Protein AF-A0A8H7W5W5-F1 (afdb_monomer_lite)

Foldseek 3Di:
DDDDDDDDPVVDPPDPPVPCPDDDDDDDDPPPDDDDDDDDDDDDDDDDDDPPPDPDDPDPDDPPPPVVPDDPDDDDDPDDDDDPVRVVVVLQDDDPPDQHHPPDPRD

Secondary structure (DSSP, 8-state):
--------TTSS-TT-GGG------------------------PPP-S------PPPPPP-----GGGG--SS----SSPPPPHHHHHHHHH---TTS---TTSTT-

Organism: NCBI:txid108018

Structure (mmCIF, N/CA/C/O backbone):
data_AF-A0A8H7W5W5-F1
#
_entry.id   AF-A0A8H7W5W5-F1
#
loop_
_atom_site.group_PDB
_atom_site.id
_atom_site.type_symbol
_atom_site.label_atom_id
_atom_site.label_alt_id
_atom_site.label_comp_id
_atom_site.label_asym_id
_atom_site.label_entity_id
_atom_site.label_seq_id
_atom_site.pdbx_PDB_ins_code
_atom_site.Cartn_x
_atom_site.Cartn_y
_atom_site.Cartn_z
_atom_site.occupancy
_atom_site.B_iso_or_equiv
_atom_site.auth_seq_id
_atom_site.auth_comp_id
_atom_site.auth_asym_id
_atom_site.auth_atom_id
_atom_site.pdbx_PDB_model_num
ATOM 1 N N . MET A 1 1 ? 31.822 39.143 32.628 1.00 55.44 1 MET A N 1
ATOM 2 C CA . MET A 1 1 ? 32.357 38.103 31.722 1.00 55.44 1 MET A CA 1
ATOM 3 C C . MET A 1 1 ? 31.386 36.930 31.739 1.00 55.44 1 MET A C 1
ATOM 5 O O . MET A 1 1 ? 31.171 36.408 32.827 1.00 55.44 1 MET A O 1
ATOM 9 N N . PRO A 1 2 ? 30.719 36.573 30.628 1.00 63.28 2 PRO A N 1
ATOM 10 C CA . PRO A 1 2 ? 29.796 35.438 30.626 1.00 63.28 2 PRO A CA 1
ATOM 11 C C . PRO A 1 2 ? 30.571 34.106 30.697 1.00 63.28 2 PRO A C 1
ATOM 13 O O . PRO A 1 2 ? 31.652 34.010 30.110 1.00 63.28 2 PRO A O 1
ATOM 16 N N . PRO A 1 3 ? 30.056 33.080 31.399 1.00 63.97 3 PRO A N 1
ATOM 17 C CA . PRO A 1 3 ? 30.716 31.782 31.496 1.00 63.97 3 PRO A CA 1
ATOM 18 C C . PRO A 1 3 ? 30.661 31.041 30.153 1.00 63.97 3 PRO A C 1
ATOM 20 O O . PRO A 1 3 ? 29.591 30.855 29.569 1.00 63.97 3 PRO A O 1
ATOM 23 N N . THR A 1 4 ? 31.812 30.577 29.669 1.00 66.44 4 THR A N 1
ATOM 24 C CA . THR A 1 4 ? 31.902 29.691 28.505 1.00 66.44 4 THR A CA 1
ATOM 25 C C . THR A 1 4 ? 31.466 28.285 28.913 1.00 66.44 4 THR A C 1
ATOM 27 O O . THR A 1 4 ? 32.253 27.466 29.382 1.00 66.44 4 THR A O 1
ATOM 30 N N . THR A 1 5 ? 30.175 27.987 28.764 1.00 71.25 5 THR A N 1
ATOM 31 C CA . THR A 1 5 ? 29.677 26.616 28.934 1.00 71.25 5 THR A CA 1
ATOM 32 C C . THR A 1 5 ? 30.243 25.748 27.811 1.00 71.25 5 THR A C 1
ATOM 34 O O . THR A 1 5 ? 29.844 25.859 26.653 1.00 71.25 5 THR A O 1
ATOM 37 N N . SER A 1 6 ? 31.218 24.906 28.155 1.00 77.56 6 SER A N 1
ATOM 38 C CA . SER A 1 6 ? 31.792 23.913 27.248 1.00 77.56 6 SER A CA 1
ATOM 39 C C . SER A 1 6 ? 30.740 22.847 26.945 1.00 77.56 6 SER A C 1
ATOM 41 O O . SER A 1 6 ? 30.332 22.100 27.834 1.00 77.56 6 SER A O 1
ATOM 43 N N . ILE A 1 7 ? 30.262 22.798 25.698 1.00 80.44 7 ILE A N 1
ATOM 44 C CA . ILE A 1 7 ? 29.250 21.826 25.271 1.00 80.44 7 ILE A CA 1
ATOM 45 C C . ILE A 1 7 ? 2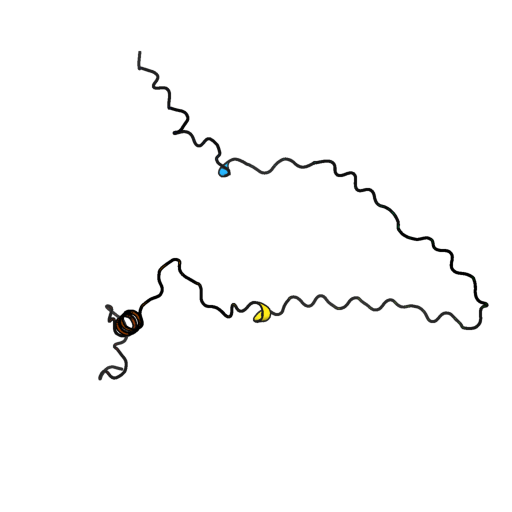9.871 20.423 25.343 1.00 80.44 7 ILE A C 1
ATOM 47 O O . ILE A 1 7 ? 30.883 20.164 24.679 1.00 80.44 7 ILE A O 1
ATOM 51 N N . PRO A 1 8 ? 29.293 19.491 26.120 1.00 82.25 8 PRO A N 1
ATOM 52 C CA . PRO A 1 8 ? 29.873 18.171 26.272 1.00 82.25 8 PRO A CA 1
ATOM 53 C C . PRO A 1 8 ? 29.816 17.387 24.953 1.00 82.25 8 PRO A C 1
ATOM 55 O O . PRO A 1 8 ? 28.819 17.382 24.232 1.00 82.25 8 PRO A O 1
ATOM 58 N N . ARG A 1 9 ? 30.908 16.677 24.645 1.00 75.25 9 ARG A N 1
ATOM 59 C CA . ARG A 1 9 ? 31.169 16.068 23.324 1.00 75.25 9 ARG A CA 1
ATOM 60 C C . ARG A 1 9 ? 30.153 15.010 22.881 1.00 75.25 9 ARG A C 1
ATOM 62 O O . ARG A 1 9 ? 30.143 14.674 21.702 1.00 75.25 9 ARG A O 1
ATOM 69 N N . PHE A 1 10 ? 29.351 14.455 23.789 1.00 72.94 10 PHE A N 1
ATOM 70 C CA . PHE A 1 10 ? 28.300 13.485 23.457 1.00 72.94 10 PHE A CA 1
ATOM 71 C C . PHE A 1 10 ? 27.050 14.142 22.853 1.00 72.94 10 PHE A C 1
ATOM 73 O O . PHE A 1 10 ? 26.276 13.463 22.189 1.00 72.94 10 PHE A O 1
ATOM 80 N N . LEU A 1 11 ? 26.867 15.452 23.051 1.00 75.94 11 LEU A N 1
ATOM 81 C CA . LEU A 1 11 ? 25.794 16.221 22.412 1.00 75.94 11 LEU A CA 1
ATOM 82 C C . LEU A 1 11 ? 26.151 16.648 20.985 1.00 75.94 11 LEU A C 1
ATOM 84 O O . LEU A 1 11 ? 25.268 17.027 20.221 1.00 75.94 11 LEU A O 1
ATOM 88 N N . LEU A 1 12 ? 27.431 16.583 20.606 1.00 78.06 12 LEU A N 1
ATOM 89 C CA . LEU A 1 12 ? 27.844 16.827 19.230 1.00 78.06 12 LEU A CA 1
ATOM 90 C C . LEU A 1 12 ? 27.759 15.524 18.420 1.00 78.06 12 LEU A C 1
ATOM 92 O O . LEU A 1 12 ? 28.211 14.480 18.893 1.00 78.06 12 LEU A O 1
ATOM 96 N N . PRO A 1 13 ? 27.233 15.553 17.184 1.00 76.75 13 PRO A N 1
ATOM 97 C CA . PRO A 1 13 ? 27.163 14.378 16.324 1.00 76.75 13 PRO A CA 1
ATOM 98 C C . PRO A 1 13 ? 28.575 13.940 15.913 1.00 76.75 13 PRO A C 1
ATOM 100 O O . PRO A 1 13 ? 29.144 14.422 14.938 1.00 76.75 13 PRO A O 1
ATOM 103 N N . GLN A 1 14 ? 29.154 12.998 16.658 1.00 66.19 14 GLN A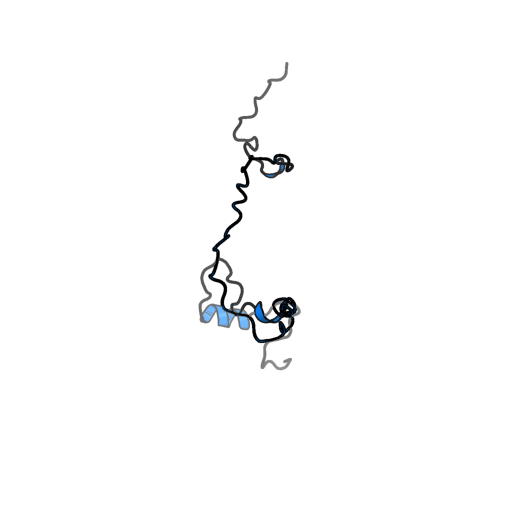 N 1
ATOM 104 C CA . GLN A 1 14 ? 30.547 12.573 16.473 1.00 66.19 14 GLN A CA 1
ATOM 105 C C . GLN A 1 14 ? 30.798 11.858 15.135 1.00 66.19 14 GLN A C 1
ATOM 107 O O . GLN A 1 14 ? 31.937 11.784 14.679 1.00 66.19 14 GLN A O 1
ATOM 112 N N . ARG A 1 15 ? 29.754 11.302 14.504 1.00 64.88 15 ARG A N 1
ATOM 113 C CA . ARG A 1 15 ? 29.849 10.528 13.255 1.00 64.88 15 ARG A CA 1
ATOM 114 C C . ARG A 1 15 ? 28.630 10.733 12.357 1.00 64.88 15 ARG A C 1
ATOM 116 O O . ARG A 1 15 ? 27.955 9.779 11.980 1.00 64.88 15 ARG A O 1
ATOM 123 N N . GLY A 1 16 ? 28.353 11.983 11.995 1.00 59.41 16 GLY A N 1
ATOM 124 C CA . GLY A 1 16 ? 27.373 12.289 10.957 1.00 59.41 16 GLY A CA 1
ATOM 125 C C . GLY A 1 16 ? 27.849 11.775 9.597 1.00 59.41 16 GLY A C 1
ATOM 126 O O . GLY A 1 16 ? 28.699 12.388 8.955 1.00 59.41 16 GLY A O 1
ATOM 127 N N . SER A 1 17 ? 27.275 10.670 9.121 1.00 57.53 17 SER A N 1
ATOM 128 C CA . SER A 1 17 ? 27.413 10.186 7.736 1.00 57.53 17 SER A CA 1
ATOM 129 C C . SER A 1 17 ? 26.983 11.224 6.687 1.00 57.53 17 SER A C 1
ATOM 131 O O . SER A 1 17 ? 27.358 11.107 5.526 1.00 57.53 17 SER A O 1
ATOM 133 N N . ILE A 1 18 ? 26.251 12.250 7.123 1.00 60.56 18 ILE A N 1
ATOM 134 C CA . ILE A 1 18 ? 25.683 13.354 6.342 1.00 60.56 18 ILE A CA 1
ATOM 135 C C . ILE A 1 18 ? 26.731 14.353 5.811 1.00 60.56 18 ILE A C 1
ATOM 137 O O . ILE A 1 18 ? 26.440 15.062 4.858 1.00 60.56 18 ILE A O 1
ATOM 141 N N . TRP A 1 19 ? 27.955 14.380 6.363 1.00 55.38 19 TRP A N 1
ATOM 142 C CA . TRP A 1 19 ? 29.042 15.273 5.908 1.00 55.38 19 TRP A CA 1
ATOM 143 C C . TRP A 1 19 ? 30.132 14.575 5.085 1.00 55.38 19 TRP A C 1
ATOM 145 O O . TRP A 1 19 ? 31.101 15.209 4.670 1.00 55.38 19 TRP A O 1
ATOM 155 N N . ARG A 1 20 ? 29.992 13.272 4.801 1.00 56.31 20 ARG A N 1
ATOM 156 C CA . ARG A 1 20 ? 30.880 12.585 3.852 1.00 56.31 20 ARG A CA 1
ATOM 157 C C . ARG A 1 20 ? 30.452 12.901 2.424 1.00 56.31 20 ARG A C 1
ATOM 159 O O . ARG A 1 20 ? 29.872 12.067 1.731 1.00 56.31 20 ARG A O 1
ATOM 166 N N . ILE A 1 21 ? 30.778 14.111 1.983 1.00 53.50 21 ILE A N 1
ATOM 167 C CA . ILE A 1 21 ? 30.888 14.422 0.561 1.00 53.50 21 ILE A CA 1
ATOM 168 C C . ILE A 1 21 ? 31.930 13.448 0.003 1.00 53.50 21 ILE A C 1
ATOM 170 O O . ILE A 1 21 ? 33.064 13.369 0.474 1.00 53.50 21 ILE A O 1
ATOM 174 N N . ARG A 1 22 ? 31.484 12.602 -0.922 1.00 57.34 22 ARG A N 1
ATOM 175 C CA . ARG A 1 22 ? 32.268 11.534 -1.535 1.00 57.34 22 ARG A CA 1
ATOM 176 C C . ARG A 1 22 ? 33.442 12.128 -2.307 1.00 57.34 22 ARG A C 1
ATOM 178 O O . ARG A 1 22 ? 3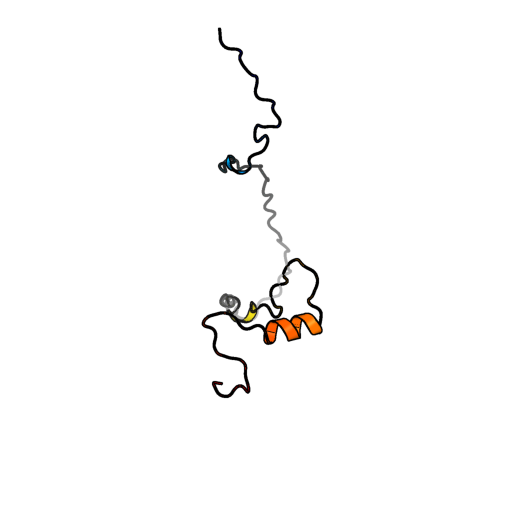3.280 12.498 -3.462 1.00 57.34 22 ARG A O 1
ATOM 185 N N . LEU A 1 23 ? 34.624 12.140 -1.703 1.00 59.97 23 LEU A N 1
ATOM 186 C CA . LEU A 1 23 ? 35.869 12.219 -2.453 1.00 59.97 23 LEU A CA 1
ATOM 187 C C . LEU A 1 23 ? 36.973 11.452 -1.726 1.00 59.97 23 LEU A C 1
ATOM 189 O O . LEU A 1 23 ? 37.580 11.958 -0.791 1.00 59.97 23 LEU A O 1
ATOM 193 N N . SER A 1 24 ? 37.186 10.205 -2.147 1.00 48.53 24 SER A N 1
ATOM 194 C CA . SER A 1 24 ? 38.516 9.594 -2.258 1.00 48.53 24 SER A CA 1
ATOM 195 C C . SER A 1 24 ? 38.386 8.188 -2.858 1.00 48.53 24 SER A C 1
ATOM 197 O O . SER A 1 24 ? 38.022 7.222 -2.189 1.00 48.53 24 SER A O 1
ATOM 199 N N . THR A 1 25 ? 38.664 8.090 -4.152 1.00 62.69 25 THR A N 1
ATOM 200 C CA . THR A 1 25 ? 39.443 6.984 -4.733 1.00 62.69 25 THR A CA 1
ATOM 201 C C . THR A 1 25 ? 40.847 7.551 -4.985 1.00 62.69 25 THR A C 1
ATOM 203 O O . THR A 1 25 ? 40.901 8.735 -5.325 1.00 62.69 25 THR A O 1
ATOM 206 N N . PRO A 1 26 ? 41.963 6.794 -4.878 1.00 50.72 26 PRO A N 1
ATOM 207 C CA . PRO A 1 26 ? 42.069 5.382 -5.260 1.00 50.72 26 PRO A CA 1
ATOM 208 C C . PRO A 1 26 ? 42.899 4.504 -4.295 1.00 50.72 26 PRO A C 1
ATOM 210 O O . PRO A 1 26 ? 44.030 4.826 -3.943 1.00 50.72 26 PRO A O 1
ATOM 213 N N . SER A 1 27 ? 42.402 3.312 -3.954 1.00 54.66 27 SER A N 1
ATOM 214 C CA . SER A 1 27 ? 43.302 2.236 -3.520 1.00 54.66 27 SER A CA 1
ATOM 215 C C . SER A 1 27 ? 43.812 1.540 -4.778 1.00 54.66 27 SER A C 1
ATOM 217 O O . SER A 1 27 ? 43.052 0.879 -5.486 1.00 54.66 27 SER A O 1
ATOM 219 N N . SER A 1 28 ? 45.081 1.793 -5.096 1.00 59.62 28 SER A N 1
ATOM 220 C CA . SER A 1 28 ? 45.856 1.175 -6.172 1.00 59.62 28 SER A CA 1
ATOM 221 C C . SER A 1 28 ? 45.778 -0.355 -6.087 1.00 59.62 28 SER A C 1
ATOM 223 O O . SER A 1 28 ? 46.603 -1.005 -5.447 1.00 59.62 28 SER A O 1
ATOM 225 N N . THR A 1 29 ? 44.792 -0.943 -6.756 1.00 60.94 29 THR A N 1
ATOM 226 C CA . THR A 1 29 ? 44.820 -2.360 -7.104 1.00 60.94 29 THR A CA 1
ATOM 227 C C . THR A 1 29 ? 45.559 -2.463 -8.429 1.00 60.94 29 THR A C 1
ATOM 229 O O . THR A 1 29 ? 45.098 -1.998 -9.468 1.00 60.94 29 THR A O 1
ATOM 232 N N . VAL A 1 30 ? 46.772 -3.009 -8.379 1.00 61.59 30 VAL A N 1
ATOM 233 C CA . VAL A 1 30 ? 47.567 -3.302 -9.571 1.00 61.59 30 VAL A CA 1
ATOM 234 C C . VAL A 1 30 ? 46.814 -4.391 -10.333 1.00 61.59 30 VAL A C 1
ATOM 236 O O . VAL A 1 30 ? 46.866 -5.564 -9.962 1.00 61.59 30 VAL A O 1
ATOM 239 N N . LEU A 1 31 ? 46.044 -4.016 -11.357 1.00 60.78 31 LEU A N 1
ATOM 240 C CA . LEU A 1 31 ? 45.358 -4.977 -12.217 1.00 60.78 31 LEU A CA 1
ATOM 241 C C . LEU A 1 31 ? 46.419 -5.750 -13.004 1.00 60.78 31 LEU A C 1
ATOM 243 O O . LEU A 1 31 ? 46.890 -5.313 -14.052 1.00 60.78 31 LEU A O 1
ATOM 247 N N . THR A 1 32 ? 46.834 -6.902 -12.482 1.00 62.03 32 THR A N 1
ATOM 248 C CA . THR A 1 32 ? 47.724 -7.819 -13.194 1.00 62.03 32 THR A CA 1
ATOM 249 C C . THR A 1 32 ? 46.909 -8.510 -14.284 1.00 62.03 32 THR A C 1
ATOM 251 O O . THR A 1 32 ? 46.281 -9.543 -14.062 1.00 62.03 32 THR A O 1
ATOM 254 N N . VAL A 1 33 ? 46.884 -7.919 -15.477 1.00 64.19 33 VAL A N 1
ATOM 255 C CA . VAL A 1 33 ? 46.254 -8.519 -16.658 1.00 64.19 33 VAL A CA 1
ATOM 256 C C . VAL A 1 33 ? 47.139 -9.671 -17.144 1.00 64.19 33 VAL A C 1
ATOM 258 O O . VAL A 1 33 ? 48.124 -9.469 -17.853 1.00 64.19 33 VAL A O 1
ATOM 261 N N . ARG A 1 34 ? 46.817 -10.903 -16.736 1.00 60.94 34 ARG A N 1
ATOM 262 C CA . ARG A 1 34 ? 47.456 -12.116 -17.267 1.00 60.94 34 ARG A CA 1
ATOM 263 C C . ARG A 1 34 ? 46.718 -12.548 -18.533 1.00 60.94 34 ARG A C 1
ATOM 265 O O . ARG A 1 34 ? 45.573 -12.982 -18.465 1.00 60.94 34 ARG A O 1
ATOM 272 N N . HIS A 1 35 ? 47.377 -12.450 -19.685 1.00 61.81 35 HIS A N 1
ATOM 273 C CA . HIS A 1 35 ? 46.855 -12.985 -20.942 1.00 61.81 35 HIS A CA 1
ATOM 274 C C . HIS A 1 35 ? 46.943 -14.517 -20.910 1.00 61.81 35 HIS A C 1
ATOM 276 O O . HIS A 1 35 ? 48.035 -15.085 -20.949 1.00 61.81 35 HIS A O 1
ATOM 282 N N . ALA A 1 36 ? 45.797 -15.190 -20.800 1.00 64.25 36 ALA A N 1
ATOM 283 C CA . ALA A 1 36 ? 45.727 -16.643 -20.803 1.00 64.25 36 ALA A CA 1
ATOM 284 C C . ALA A 1 36 ? 45.760 -17.206 -22.237 1.00 64.25 36 ALA A C 1
ATOM 286 O O . ALA A 1 36 ? 44.946 -16.854 -23.086 1.00 64.25 36 ALA A O 1
ATOM 287 N N . SER A 1 37 ? 46.664 -18.170 -22.425 1.00 58.59 37 SER A N 1
ATOM 288 C CA . SER A 1 37 ? 46.769 -19.166 -23.502 1.00 58.59 37 SER A CA 1
ATOM 289 C C . SER A 1 37 ? 47.463 -18.771 -24.821 1.00 58.59 37 SER A C 1
ATOM 291 O O . SER A 1 37 ? 46.895 -18.178 -25.731 1.00 58.59 37 SER A O 1
ATOM 293 N N . LYS A 1 38 ? 48.692 -19.277 -24.984 1.00 57.94 38 LYS A N 1
ATOM 294 C CA . LYS A 1 38 ? 49.146 -19.860 -26.255 1.00 57.94 38 LYS A CA 1
ATOM 295 C C . LYS A 1 38 ? 49.450 -21.333 -25.996 1.00 57.94 38 LYS A C 1
ATOM 297 O O . LYS A 1 38 ? 50.535 -21.671 -25.543 1.00 57.94 38 LYS A O 1
ATOM 302 N N . VAL A 1 39 ? 48.476 -22.203 -26.248 1.00 67.75 39 VAL A N 1
ATOM 303 C CA . VAL A 1 39 ? 48.729 -23.643 -26.399 1.00 67.75 39 VAL A CA 1
ATOM 304 C C . VAL A 1 39 ? 48.961 -23.884 -27.893 1.00 67.75 39 VAL A C 1
ATOM 306 O O . VAL A 1 39 ? 48.026 -23.657 -28.666 1.00 67.75 39 VAL A O 1
ATOM 309 N N . PRO A 1 40 ? 50.153 -24.306 -28.354 1.00 60.22 40 PRO A N 1
ATOM 310 C CA . PRO A 1 40 ? 50.311 -24.719 -29.741 1.00 60.22 40 PRO A CA 1
ATOM 311 C C . PRO A 1 40 ? 49.646 -26.090 -29.919 1.00 60.22 40 PRO A C 1
ATOM 313 O O . PRO A 1 40 ? 50.088 -27.085 -29.351 1.00 60.22 40 PRO A O 1
ATOM 316 N N . LYS A 1 41 ? 48.557 -26.147 -30.691 1.00 64.88 41 LYS A N 1
ATOM 317 C CA . LYS A 1 41 ? 47.972 -27.417 -31.148 1.00 64.88 41 LYS A CA 1
ATOM 318 C C . LYS A 1 41 ? 48.711 -27.903 -32.408 1.00 64.88 41 LYS A C 1
ATOM 320 O O . LYS A 1 41 ? 49.102 -27.064 -33.224 1.00 64.88 41 LYS A O 1
ATOM 325 N N . PRO A 1 42 ? 48.908 -29.222 -32.587 1.00 56.50 42 PRO A N 1
ATOM 326 C CA . PRO A 1 42 ? 49.620 -29.770 -33.739 1.00 56.50 42 PRO A CA 1
ATOM 327 C C . PRO A 1 42 ? 48.853 -29.526 -35.047 1.00 56.50 42 PRO A C 1
ATOM 329 O O . PRO A 1 42 ? 47.625 -29.598 -35.090 1.00 56.50 42 PRO A O 1
ATOM 332 N N . LYS A 1 43 ? 49.598 -29.233 -36.119 1.00 57.69 43 LYS A N 1
ATOM 333 C CA . LYS A 1 43 ? 49.078 -29.042 -37.480 1.00 57.69 43 LYS A CA 1
ATOM 334 C C . LYS A 1 43 ? 48.603 -30.388 -38.042 1.00 57.69 43 LYS A C 1
ATOM 336 O O . LYS A 1 43 ? 49.429 -31.265 -38.2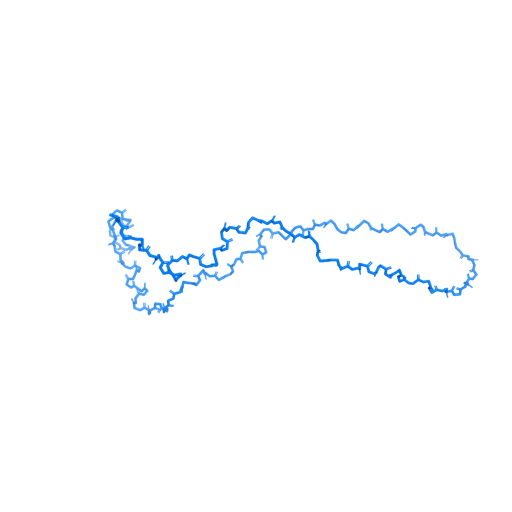76 1.00 57.69 43 LYS A O 1
ATOM 341 N N . SER A 1 44 ? 47.303 -30.541 -38.291 1.00 62.38 44 SER A N 1
ATOM 342 C CA . SER A 1 44 ? 46.764 -31.595 -39.162 1.00 62.38 44 SER A CA 1
ATOM 343 C C . SER A 1 44 ? 46.692 -31.098 -40.618 1.00 62.38 44 SER A C 1
ATOM 345 O O . SER A 1 44 ? 46.572 -29.888 -40.843 1.00 62.38 44 SER A O 1
ATOM 347 N N . PRO A 1 45 ? 46.828 -31.987 -41.623 1.00 55.09 45 PRO A N 1
ATOM 348 C CA . PRO A 1 45 ? 47.027 -31.574 -43.005 1.00 55.09 45 PRO A CA 1
ATOM 349 C C . PRO A 1 45 ? 45.733 -31.045 -43.628 1.00 55.09 45 PRO A C 1
ATOM 351 O O . PRO A 1 45 ? 44.646 -31.593 -43.456 1.00 55.09 45 PRO A O 1
ATOM 354 N N . ALA A 1 46 ? 45.895 -29.953 -44.370 1.00 62.09 46 ALA A N 1
ATOM 355 C CA . ALA A 1 46 ? 44.855 -29.227 -45.071 1.00 62.09 46 ALA A CA 1
ATOM 356 C C . ALA A 1 46 ? 44.089 -30.106 -46.070 1.00 62.09 46 ALA A C 1
ATOM 358 O O . ALA A 1 46 ? 44.689 -30.666 -46.987 1.00 62.09 46 ALA A O 1
ATOM 359 N N . LYS A 1 47 ? 42.758 -30.148 -45.939 1.00 61.56 47 LYS A N 1
ATOM 360 C CA . LYS A 1 47 ? 41.825 -30.383 -47.055 1.00 61.56 47 LYS A CA 1
ATOM 361 C C . LYS A 1 47 ? 40.385 -30.105 -46.624 1.00 61.56 47 LYS A C 1
ATOM 363 O O . LYS A 1 47 ? 39.635 -31.031 -46.369 1.00 61.56 47 LYS A O 1
ATOM 368 N N . GLN A 1 48 ? 40.028 -28.828 -46.505 1.00 66.19 48 GLN A N 1
ATOM 369 C CA . GLN A 1 48 ? 38.707 -28.256 -46.819 1.00 66.19 48 GLN A CA 1
ATOM 370 C C . GLN A 1 48 ? 38.853 -26.721 -46.801 1.00 66.19 48 GLN A C 1
ATOM 372 O O . GLN A 1 48 ? 39.613 -26.211 -45.970 1.00 66.19 48 GLN A O 1
ATOM 377 N N . PRO A 1 49 ? 38.174 -25.966 -47.687 1.00 65.50 49 PRO A N 1
ATOM 378 C CA . PRO A 1 49 ? 38.168 -24.508 -47.602 1.00 65.50 49 PRO A CA 1
ATOM 379 C C . PRO A 1 49 ? 37.605 -24.085 -46.233 1.00 65.50 49 PRO A C 1
ATOM 381 O O . PRO A 1 49 ? 36.643 -24.700 -45.759 1.00 65.50 49 PRO A O 1
ATOM 384 N N . PRO A 1 50 ? 38.191 -23.077 -45.560 1.00 64.56 50 PRO A N 1
ATOM 385 C CA . PRO A 1 50 ? 37.741 -22.676 -44.237 1.00 64.56 50 PRO A CA 1
ATOM 386 C C . PRO A 1 50 ? 36.308 -22.153 -44.350 1.00 64.56 50 PRO A C 1
ATOM 388 O O . PRO A 1 50 ? 36.072 -21.082 -44.909 1.00 64.56 50 PRO A O 1
ATOM 391 N N . LYS A 1 51 ? 35.335 -22.901 -43.814 1.00 71.88 51 LYS A N 1
ATOM 392 C CA . LYS A 1 51 ? 34.026 -22.320 -43.509 1.00 71.88 51 LYS A CA 1
ATOM 393 C C . LYS A 1 51 ? 34.296 -21.125 -42.607 1.00 71.88 51 LYS A C 1
ATOM 395 O O . LYS A 1 51 ? 34.955 -21.261 -41.578 1.00 71.88 51 LYS A O 1
ATOM 400 N N . GLN A 1 52 ? 33.848 -19.953 -43.041 1.00 77.12 52 GLN A N 1
ATOM 401 C CA . GLN A 1 52 ? 33.985 -18.726 -42.275 1.00 77.12 52 GLN A CA 1
ATOM 402 C C . GLN A 1 52 ? 33.325 -18.959 -40.913 1.00 77.12 52 GLN A C 1
ATOM 404 O O . GLN A 1 52 ? 32.113 -19.148 -40.833 1.00 77.12 52 GLN A O 1
ATOM 409 N N . PHE A 1 53 ? 34.127 -19.005 -39.848 1.00 69.94 53 PHE A N 1
ATOM 410 C CA . PHE A 1 53 ? 33.625 -19.063 -38.479 1.00 69.94 53 PHE A CA 1
ATOM 411 C C . PHE A 1 53 ? 33.045 -17.692 -38.136 1.00 69.94 53 PHE A C 1
ATOM 413 O O . PHE A 1 53 ? 33.710 -16.841 -37.549 1.00 69.94 53 PHE A O 1
ATOM 420 N N . VAL A 1 54 ? 31.810 -17.457 -38.571 1.00 80.25 54 VAL A N 1
ATOM 421 C CA . VAL A 1 54 ? 31.041 -16.288 -38.163 1.00 80.25 54 VAL A CA 1
ATOM 422 C C . VAL A 1 54 ? 30.570 -16.562 -36.744 1.00 80.25 54 VAL A C 1
ATOM 424 O O . VAL A 1 54 ? 29.727 -17.427 -36.521 1.00 80.25 54 VAL A O 1
ATOM 427 N N . LEU A 1 55 ? 31.160 -15.856 -35.780 1.00 78.88 55 LEU A N 1
ATOM 428 C CA . LEU A 1 55 ? 30.678 -15.877 -34.407 1.00 78.88 55 LEU A CA 1
ATOM 429 C C . LEU A 1 55 ? 29.231 -15.381 -34.417 1.00 78.88 55 LEU A C 1
ATOM 431 O O . LEU A 1 55 ? 28.952 -14.281 -34.905 1.00 78.88 55 LEU A O 1
ATOM 435 N N . GLU A 1 56 ? 28.315 -16.208 -33.924 1.00 81.38 56 GLU A N 1
ATOM 436 C CA . GLU A 1 56 ? 26.913 -15.829 -33.837 1.00 81.38 56 GLU A CA 1
ATOM 437 C C . GLU A 1 56 ? 26.781 -14.545 -33.024 1.00 81.38 56 GLU A C 1
ATOM 439 O O . GLU A 1 56 ? 27.509 -14.305 -32.054 1.00 81.38 56 GLU A O 1
ATOM 444 N N . LYS A 1 57 ? 25.849 -13.686 -33.441 1.00 83.81 57 LYS A N 1
ATOM 445 C CA . LYS A 1 57 ? 25.569 -12.472 -32.682 1.00 83.81 57 LYS A CA 1
ATOM 446 C C . LYS A 1 57 ? 25.159 -12.891 -31.267 1.00 83.81 57 LYS A C 1
ATOM 448 O O . LYS A 1 57 ? 24.328 -13.792 -31.138 1.00 83.81 57 LYS A O 1
ATOM 453 N N . PRO A 1 58 ? 25.706 -12.249 -30.218 1.00 79.25 58 PRO A N 1
ATOM 454 C CA . PRO A 1 58 ? 25.308 -12.561 -28.857 1.00 79.25 58 PRO A CA 1
ATOM 455 C C . PRO A 1 58 ? 23.793 -12.416 -28.738 1.00 79.25 58 PRO A C 1
ATOM 457 O O . PRO A 1 58 ? 23.197 -11.512 -29.337 1.00 79.25 58 PRO A O 1
ATOM 460 N N . THR A 1 59 ? 23.174 -13.323 -27.982 1.00 80.50 59 THR A N 1
ATOM 461 C CA . THR A 1 59 ? 21.737 -13.245 -27.708 1.00 80.50 59 THR A CA 1
ATOM 462 C C . THR A 1 59 ? 21.393 -11.833 -27.231 1.00 80.50 59 THR A C 1
ATOM 464 O O . THR A 1 59 ? 22.107 -11.248 -26.412 1.00 80.50 59 THR A O 1
ATOM 467 N N . LYS A 1 60 ? 20.347 -11.236 -27.817 1.00 78.94 60 LYS A N 1
ATOM 468 C CA . LYS A 1 60 ? 19.923 -9.881 -27.449 1.00 78.94 60 LYS A CA 1
ATOM 469 C C . LYS A 1 60 ? 19.619 -9.879 -25.955 1.00 78.94 60 LYS A C 1
ATOM 471 O O . LYS A 1 60 ? 18.925 -10.773 -25.483 1.00 78.94 60 LYS A O 1
ATOM 476 N N . PHE A 1 61 ? 20.134 -8.885 -25.234 1.00 76.69 61 PHE A N 1
ATOM 477 C CA . PHE A 1 61 ? 19.836 -8.704 -23.818 1.00 76.69 61 PHE A CA 1
ATOM 478 C C . PHE A 1 61 ? 18.318 -8.670 -23.630 1.00 76.69 61 PHE A C 1
ATOM 480 O O . PHE A 1 61 ? 17.652 -7.746 -24.096 1.00 76.69 61 PHE A O 1
ATOM 487 N N . VAL A 1 62 ? 17.780 -9.709 -22.993 1.00 73.44 62 VAL A N 1
ATOM 488 C CA . VAL A 1 62 ? 16.374 -9.774 -22.613 1.00 73.44 62 VAL A CA 1
ATOM 489 C C . VAL A 1 62 ? 16.310 -9.165 -21.219 1.00 73.44 62 VAL A C 1
ATOM 491 O O . VAL A 1 62 ? 16.685 -9.847 -20.259 1.00 73.44 62 VAL A O 1
ATOM 494 N N . PRO A 1 63 ? 15.921 -7.882 -21.066 1.00 75.81 63 PRO A N 1
ATOM 495 C CA . PRO A 1 63 ? 15.709 -7.347 -19.733 1.00 75.81 63 PRO A CA 1
ATOM 496 C C . PRO A 1 63 ? 14.695 -8.259 -19.039 1.00 75.81 63 PRO A C 1
ATOM 498 O O . PRO A 1 63 ? 13.747 -8.699 -19.699 1.00 75.81 63 PRO A O 1
ATOM 501 N N . PRO A 1 64 ? 14.884 -8.582 -17.748 1.00 72.75 64 PRO A N 1
ATOM 502 C CA . PRO A 1 64 ? 13.912 -9.377 -17.017 1.00 72.75 64 PRO A CA 1
ATOM 503 C C . PRO A 1 64 ? 12.535 -8.751 -17.239 1.00 72.75 64 PRO A C 1
ATOM 505 O O . PRO A 1 64 ? 12.315 -7.590 -16.885 1.00 72.75 64 PRO A O 1
ATOM 508 N N . SER A 1 65 ? 11.655 -9.495 -17.919 1.00 72.81 65 SER A N 1
ATOM 509 C CA . SER A 1 65 ? 10.305 -9.044 -18.227 1.00 72.81 65 SER A CA 1
ATOM 510 C C . SER A 1 65 ? 9.654 -8.625 -16.915 1.00 72.81 65 SER A C 1
ATOM 512 O O . SER A 1 65 ? 9.846 -9.255 -15.874 1.00 72.81 65 SER A O 1
ATOM 514 N N . HIS A 1 66 ? 8.934 -7.510 -16.942 1.00 62.28 66 HIS A N 1
ATOM 515 C CA . HIS A 1 66 ? 8.464 -6.801 -15.751 1.00 62.28 66 HIS A CA 1
ATOM 516 C C . HIS A 1 66 ? 7.699 -7.698 -14.745 1.00 62.28 66 HIS A C 1
ATOM 518 O O . HIS A 1 66 ? 7.668 -7.404 -13.551 1.00 62.28 66 HIS A O 1
ATOM 524 N N . GLY A 1 67 ? 7.127 -8.820 -15.208 1.00 60.03 67 GLY A N 1
ATOM 525 C CA . GLY A 1 67 ? 6.422 -9.814 -14.394 1.00 60.03 67 GLY A CA 1
ATOM 526 C C . GLY A 1 67 ? 7.309 -10.738 -13.549 1.00 60.03 67 GLY A C 1
ATOM 527 O O . GLY A 1 67 ? 6.842 -11.259 -12.540 1.00 60.03 67 GLY A O 1
ATOM 528 N N . ALA A 1 68 ? 8.598 -10.897 -13.869 1.00 63.84 68 ALA A N 1
ATOM 529 C CA . ALA A 1 68 ? 9.511 -11.744 -13.089 1.00 63.84 68 ALA A CA 1
ATOM 530 C C . ALA A 1 68 ? 9.783 -11.205 -11.666 1.00 63.84 68 ALA A C 1
ATOM 532 O O . ALA A 1 68 ? 10.373 -11.899 -10.841 1.00 63.84 68 ALA A O 1
ATOM 533 N N . ARG A 1 69 ? 9.365 -9.964 -11.372 1.00 66.50 69 ARG A N 1
ATOM 534 C CA . ARG A 1 69 ? 9.572 -9.279 -10.085 1.00 66.50 69 ARG A CA 1
ATOM 535 C C . ARG A 1 69 ? 8.283 -8.986 -9.312 1.00 66.50 69 ARG A C 1
ATOM 537 O O . ARG A 1 69 ? 8.313 -8.176 -8.386 1.00 66.50 69 ARG A O 1
ATOM 544 N N . LEU A 1 70 ? 7.164 -9.628 -9.646 1.00 70.88 70 LEU A N 1
ATOM 545 C CA . LEU A 1 70 ? 5.991 -9.588 -8.771 1.00 70.88 70 LEU A CA 1
ATOM 546 C C . LEU A 1 70 ? 6.335 -10.307 -7.462 1.00 70.88 70 LEU A C 1
ATOM 548 O O . LEU A 1 70 ? 6.630 -11.504 -7.448 1.00 70.88 70 LEU A O 1
ATOM 552 N N . ARG A 1 71 ? 6.342 -9.561 -6.354 1.00 75.62 71 ARG A N 1
ATOM 553 C CA . ARG A 1 71 ? 6.487 -10.152 -5.022 1.00 75.62 71 ARG A CA 1
ATOM 554 C C . ARG A 1 71 ? 5.252 -11.010 -4.766 1.00 75.62 71 ARG A C 1
ATOM 556 O O . ARG A 1 71 ? 4.143 -10.492 -4.759 1.00 75.62 71 ARG A O 1
ATOM 563 N N . LYS A 1 72 ? 5.457 -12.318 -4.589 1.00 78.69 72 LYS A N 1
ATOM 564 C CA . LYS A 1 72 ? 4.379 -13.270 -4.270 1.00 78.69 72 LYS A CA 1
ATOM 565 C C . LYS A 1 72 ? 3.814 -13.053 -2.865 1.00 78.69 72 LYS A C 1
ATOM 567 O O . LYS A 1 72 ? 2.686 -13.434 -2.594 1.00 78.69 72 LYS A O 1
ATOM 572 N N . GLU A 1 73 ? 4.607 -12.450 -1.986 1.00 80.88 73 GLU A N 1
ATOM 573 C CA . GLU A 1 73 ? 4.277 -12.260 -0.580 1.00 80.88 73 GLU A CA 1
ATOM 574 C C . GLU A 1 73 ? 3.880 -10.812 -0.300 1.00 80.88 73 GLU A C 1
ATOM 576 O O . GLU A 1 73 ? 4.515 -9.866 -0.783 1.00 80.88 73 GLU A O 1
ATOM 581 N N . ALA A 1 74 ? 2.833 -10.649 0.511 1.00 78.94 74 ALA A N 1
ATOM 582 C CA . ALA A 1 74 ? 2.416 -9.350 1.008 1.00 78.94 74 ALA A CA 1
ATOM 583 C C . ALA A 1 74 ? 3.510 -8.739 1.912 1.00 78.94 74 ALA A C 1
ATOM 585 O O . ALA A 1 74 ? 4.233 -9.474 2.592 1.00 78.94 74 ALA A O 1
ATOM 586 N N . PRO A 1 75 ? 3.646 -7.401 1.952 1.00 81.19 75 PRO A N 1
ATOM 587 C CA . PRO A 1 75 ? 4.575 -6.731 2.853 1.00 81.19 75 PRO A CA 1
ATOM 588 C C . PRO A 1 75 ? 4.336 -7.158 4.305 1.00 81.19 75 PRO A C 1
ATOM 590 O O . PRO A 1 75 ? 3.237 -7.006 4.837 1.00 81.19 75 PRO A O 1
ATOM 593 N N . ARG A 1 76 ? 5.374 -7.691 4.954 1.00 83.81 76 ARG A N 1
ATOM 594 C CA . ARG A 1 76 ? 5.304 -8.081 6.362 1.00 83.81 76 ARG A CA 1
ATOM 595 C C . ARG A 1 76 ? 5.530 -6.851 7.230 1.00 83.81 76 ARG A C 1
ATOM 597 O O . ARG A 1 76 ? 6.631 -6.303 7.256 1.00 83.81 76 ARG A O 1
ATOM 604 N N . TYR A 1 77 ? 4.483 -6.414 7.919 1.00 84.56 77 TYR A N 1
ATOM 605 C CA . TYR A 1 77 ? 4.597 -5.343 8.899 1.00 84.56 77 TYR A CA 1
ATOM 606 C C . TYR A 1 77 ? 5.311 -5.858 10.157 1.00 84.56 77 TYR A C 1
ATOM 608 O O . TYR A 1 77 ? 5.086 -7.003 10.561 1.00 84.56 77 TYR A O 1
ATOM 616 N N . PRO A 1 78 ? 6.190 -5.049 10.773 1.00 85.94 78 PRO A N 1
ATOM 617 C CA . PRO A 1 78 ? 6.787 -5.399 12.052 1.00 85.94 78 PRO A CA 1
ATOM 618 C C . PRO A 1 78 ? 5.695 -5.386 13.128 1.00 85.94 78 PRO A C 1
ATOM 620 O O . PRO A 1 78 ? 5.163 -4.333 13.469 1.00 85.94 78 PRO A O 1
ATOM 623 N N . GLY A 1 79 ? 5.338 -6.564 13.632 1.00 88.12 79 GLY A N 1
ATOM 624 C CA . GLY A 1 79 ? 4.323 -6.731 14.666 1.00 88.12 79 GLY A CA 1
ATOM 625 C C . GLY A 1 79 ? 3.871 -8.187 14.810 1.00 88.12 79 GLY A C 1
ATOM 626 O O . GLY A 1 79 ? 4.194 -9.021 13.955 1.00 88.12 79 G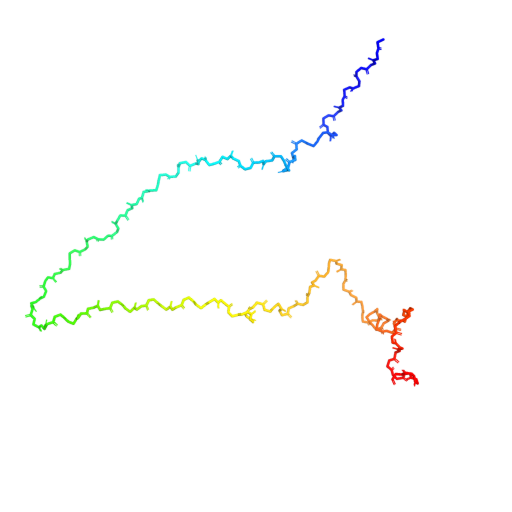LY A O 1
ATOM 627 N N . PRO A 1 80 ? 3.150 -8.508 15.898 1.00 88.88 80 PRO A N 1
ATOM 628 C CA . PRO A 1 80 ? 2.467 -9.789 16.029 1.00 88.88 80 PRO A CA 1
ATOM 629 C C . PRO A 1 80 ? 1.430 -9.957 14.910 1.00 88.88 80 PRO A C 1
ATOM 631 O O . PRO A 1 80 ? 0.884 -8.979 14.396 1.00 88.88 80 PRO A O 1
ATOM 634 N N . GLN A 1 81 ? 1.182 -11.205 14.505 1.00 87.19 81 GLN A N 1
ATOM 635 C CA . GLN A 1 81 ? 0.095 -11.491 13.570 1.00 87.19 81 GLN A CA 1
ATOM 636 C C . GLN A 1 81 ? -1.249 -11.280 14.267 1.00 87.19 81 GLN A C 1
ATOM 638 O O . GLN A 1 81 ? -1.375 -11.557 15.457 1.00 87.19 81 GLN A O 1
ATOM 643 N N . LEU A 1 82 ? -2.230 -10.783 13.512 1.00 87.81 82 LEU A N 1
ATOM 644 C CA . LEU A 1 82 ? -3.592 -10.616 14.008 1.00 87.81 82 LEU A CA 1
ATOM 645 C C . LEU A 1 82 ? -4.191 -11.984 14.327 1.00 87.81 82 LEU A C 1
ATOM 647 O O . LEU A 1 82 ? -4.012 -12.928 13.550 1.00 87.81 82 LEU A O 1
ATOM 651 N N . SER A 1 83 ? -4.919 -12.074 15.438 1.00 93.38 83 SER A N 1
ATOM 652 C CA . SER A 1 83 ? -5.739 -13.254 15.715 1.00 93.38 83 SER A CA 1
ATOM 653 C C . SER A 1 83 ? -6.897 -13.344 14.711 1.00 93.38 83 SER A C 1
ATOM 655 O O . SER A 1 83 ? -7.286 -12.351 14.085 1.00 93.38 83 SER A O 1
ATOM 657 N N . GLU A 1 84 ? -7.465 -14.537 14.538 1.00 93.19 84 GLU A N 1
ATOM 658 C CA . GLU A 1 84 ? -8.600 -14.741 13.624 1.00 93.19 84 GLU A CA 1
ATOM 659 C C . GLU A 1 84 ? -9.804 -13.868 14.015 1.00 93.19 84 GLU A C 1
ATOM 661 O O . GLU A 1 84 ? -10.467 -13.283 13.154 1.00 93.19 84 GLU A O 1
ATOM 666 N N . GLU A 1 85 ? -10.022 -13.699 15.320 1.00 92.50 85 GLU A N 1
ATOM 667 C CA . GLU A 1 85 ? -11.064 -12.841 15.886 1.00 92.50 85 GLU A CA 1
ATOM 668 C C . GLU A 1 85 ? -10.818 -11.358 15.572 1.00 92.50 85 GLU A C 1
ATOM 670 O O . GLU A 1 85 ? -11.727 -10.646 15.137 1.00 92.50 85 GLU A O 1
ATOM 675 N N . GLU A 1 86 ? -9.578 -10.883 15.720 1.00 91.81 86 GLU A N 1
ATOM 676 C CA . GLU A 1 86 ? -9.205 -9.501 15.404 1.00 91.81 86 GLU A CA 1
ATOM 677 C C . GLU A 1 86 ? -9.335 -9.200 13.910 1.00 91.81 86 GLU A C 1
ATOM 679 O O . GLU A 1 86 ? -9.791 -8.117 13.528 1.00 91.81 86 GLU A O 1
ATOM 684 N N . ALA A 1 87 ? -8.961 -10.154 13.056 1.00 91.19 87 ALA A N 1
ATOM 685 C CA . ALA A 1 87 ? -9.107 -10.030 11.612 1.00 91.19 87 ALA A CA 1
ATOM 686 C C . ALA A 1 87 ? -10.588 -9.949 11.201 1.00 91.19 87 ALA A C 1
ATOM 688 O O . ALA A 1 87 ? -10.944 -9.133 10.344 1.00 91.19 87 ALA A O 1
ATOM 689 N N . ALA A 1 88 ? -11.462 -10.744 11.827 1.00 90.50 88 ALA A N 1
ATOM 690 C CA . ALA A 1 88 ? -12.905 -10.662 11.613 1.00 90.50 88 ALA A CA 1
ATOM 691 C C . ALA A 1 88 ? -13.470 -9.312 12.088 1.00 90.50 88 ALA A C 1
ATOM 693 O O . ALA A 1 88 ? -14.208 -8.654 11.350 1.00 90.50 88 ALA A O 1
ATOM 694 N N . ALA A 1 89 ? -13.052 -8.845 13.267 1.00 90.12 89 ALA A N 1
ATOM 695 C CA . ALA A 1 89 ? -13.468 -7.553 13.800 1.00 90.12 89 ALA A CA 1
ATOM 696 C C . ALA A 1 89 ? -13.045 -6.392 12.888 1.00 90.12 89 ALA A C 1
ATOM 698 O O . ALA A 1 89 ? -13.829 -5.475 12.659 1.00 90.12 89 ALA A O 1
ATOM 699 N N . GLN A 1 90 ? -11.831 -6.424 12.328 1.00 89.75 90 GLN A N 1
ATOM 700 C CA . GLN A 1 90 ? -11.360 -5.394 11.394 1.00 89.75 90 GLN A CA 1
ATOM 701 C C . GLN A 1 90 ? -12.202 -5.313 10.121 1.00 89.75 90 GLN A C 1
ATOM 703 O O . GLN A 1 90 ? -12.479 -4.207 9.665 1.00 89.75 90 GLN A O 1
ATOM 708 N N . LYS A 1 91 ? -12.648 -6.452 9.579 1.00 86.12 91 LYS A N 1
ATOM 709 C CA . LYS A 1 91 ? -13.524 -6.481 8.397 1.00 86.12 91 LYS A CA 1
ATOM 710 C C . LYS A 1 91 ? -14.890 -5.848 8.667 1.00 86.12 91 LYS A C 1
ATOM 712 O O . LYS A 1 91 ? -15.457 -5.234 7.773 1.00 86.12 91 LYS A O 1
ATOM 717 N N . ALA A 1 92 ? -15.394 -5.974 9.893 1.00 86.69 92 ALA A N 1
ATOM 718 C CA . ALA A 1 92 ? -16.684 -5.419 10.298 1.00 86.69 92 ALA A CA 1
ATOM 719 C C . ALA A 1 92 ? -16.610 -3.961 10.799 1.00 86.69 92 ALA A C 1
ATOM 721 O O . ALA A 1 92 ? -17.647 -3.354 11.077 1.00 86.69 92 ALA A O 1
ATOM 722 N N . LYS A 1 93 ? -15.411 -3.376 10.946 1.00 88.75 93 LYS A N 1
ATOM 723 C CA . LYS A 1 93 ? -15.264 -2.000 11.444 1.00 88.75 93 LYS A CA 1
ATOM 724 C C . LYS A 1 93 ? -15.819 -0.994 10.442 1.00 88.75 93 LYS A C 1
ATOM 726 O O . LYS A 1 93 ? -15.394 -0.926 9.292 1.00 88.75 93 LYS A O 1
ATOM 731 N N . LYS A 1 94 ? -16.724 -0.147 10.929 1.00 86.81 94 LYS A N 1
ATOM 732 C CA . LYS A 1 94 ? -17.349 0.922 10.159 1.00 86.81 94 LYS A CA 1
ATOM 733 C C . LYS A 1 94 ? -16.739 2.270 10.526 1.00 86.81 94 LYS A C 1
ATOM 735 O O . LYS A 1 94 ? -16.813 2.693 11.676 1.00 86.81 94 LYS A O 1
ATOM 740 N N . TYR A 1 95 ? -16.178 2.952 9.533 1.00 88.38 95 TYR A N 1
ATOM 741 C CA . TYR A 1 95 ? -15.667 4.313 9.680 1.00 88.38 95 TYR A CA 1
ATOM 742 C C . TYR A 1 95 ? -16.601 5.338 9.018 1.00 88.38 95 TYR A C 1
ATOM 744 O O . TYR A 1 95 ? -17.402 4.971 8.144 1.00 88.38 95 TYR A O 1
ATOM 752 N N . PRO A 1 96 ? -16.509 6.623 9.409 1.00 93.88 96 PRO A N 1
ATOM 753 C CA . PRO A 1 96 ? -17.241 7.697 8.746 1.00 93.88 96 PRO A CA 1
ATOM 754 C C . PRO A 1 96 ? -16.967 7.715 7.234 1.00 93.88 96 PRO A C 1
ATOM 756 O O . PRO A 1 96 ? -15.842 7.476 6.803 1.00 93.88 96 PRO A O 1
ATOM 759 N N . ASN A 1 97 ? -17.996 8.005 6.433 1.00 91.06 97 ASN A N 1
ATOM 760 C CA . ASN A 1 97 ? -17.945 8.126 4.964 1.00 91.06 97 ASN A CA 1
ATOM 761 C C . ASN A 1 97 ? -17.534 6.870 4.166 1.00 91.06 97 ASN A C 1
ATOM 763 O O . ASN A 1 97 ? -17.371 6.955 2.952 1.00 91.06 97 ASN A O 1
ATOM 767 N N . MET A 1 98 ? -17.389 5.699 4.791 1.00 90.25 98 MET A N 1
ATOM 768 C CA . MET A 1 98 ? -17.226 4.448 4.038 1.00 90.25 98 MET A CA 1
ATOM 769 C C . MET A 1 98 ? -18.553 3.970 3.434 1.00 90.25 98 MET A C 1
ATOM 771 O O . MET A 1 98 ? -19.622 4.286 3.963 1.00 90.25 98 MET A O 1
ATOM 775 N N . MET A 1 99 ? -18.480 3.110 2.413 1.00 89.12 99 MET A N 1
ATOM 776 C CA . MET A 1 99 ? -19.597 2.242 2.011 1.00 89.12 99 MET A CA 1
ATOM 777 C C . MET A 1 99 ? -20.062 1.426 3.232 1.00 89.12 99 MET A C 1
ATOM 779 O O . MET A 1 99 ? -19.221 1.161 4.104 1.00 89.12 99 MET A O 1
ATOM 783 N N . PRO A 1 100 ? -21.365 1.149 3.423 1.00 88.00 100 PRO A N 1
ATOM 784 C CA . PRO A 1 100 ? -21.838 0.269 4.505 1.00 88.00 100 PRO A CA 1
ATOM 785 C C . PRO A 1 100 ? -21.132 -1.129 4.532 1.00 88.00 100 PRO A C 1
ATOM 787 O O . PRO A 1 100 ? -20.099 -1.329 3.892 1.00 88.00 100 PRO A O 1
ATOM 790 N N . PRO A 1 101 ? -21.567 -2.100 5.338 1.00 86.06 101 PRO A N 1
ATOM 791 C CA . PRO A 1 101 ? -21.065 -3.471 5.230 1.00 86.06 101 PRO A CA 1
ATOM 792 C C . PRO A 1 101 ? -21.964 -4.358 4.355 1.00 86.06 101 PRO A C 1
ATOM 794 O O . PRO A 1 101 ? -23.184 -4.169 4.316 1.00 86.06 101 PRO A O 1
ATOM 797 N N . ASP A 1 102 ? -21.360 -5.357 3.703 1.00 84.12 102 ASP A N 1
ATOM 798 C CA . ASP A 1 102 ? -22.051 -6.311 2.827 1.00 84.12 102 ASP A CA 1
ATOM 799 C C . ASP A 1 102 ? -23.231 -6.990 3.538 1.00 84.12 102 ASP A C 1
ATOM 801 O O . ASP A 1 102 ? -23.132 -7.403 4.695 1.00 84.12 102 ASP A O 1
ATOM 805 N N . GLY A 1 103 ? -24.369 -7.087 2.847 1.00 85.00 103 GLY A N 1
ATOM 806 C CA . GLY A 1 103 ? -25.600 -7.668 3.397 1.00 85.00 103 GLY A CA 1
ATOM 807 C C . GLY A 1 103 ? -26.459 -6.704 4.220 1.00 85.00 103 GLY A C 1
ATOM 808 O O . GLY A 1 103 ? -27.496 -7.108 4.745 1.00 85.00 103 GLY A O 1
ATOM 809 N N 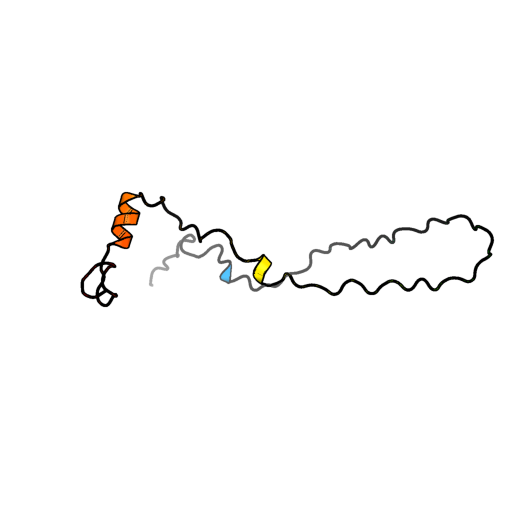. THR A 1 104 ? -26.074 -5.431 4.326 1.00 83.25 104 THR A N 1
ATOM 810 C CA . THR A 1 104 ? -26.991 -4.388 4.808 1.00 83.25 104 THR A CA 1
ATOM 811 C C . THR A 1 104 ? -27.884 -3.882 3.682 1.00 83.25 104 THR A C 1
ATOM 813 O O . THR A 1 104 ? -27.549 -3.986 2.512 1.00 83.25 104 THR A O 1
ATOM 816 N N . PHE A 1 105 ? -29.029 -3.294 4.032 1.00 84.19 105 PHE A N 1
ATOM 817 C CA . PHE A 1 105 ? -30.011 -2.803 3.055 1.00 84.19 105 PHE A CA 1
ATOM 818 C C . PHE A 1 105 ? -29.450 -1.778 2.048 1.00 84.19 105 PHE A C 1
ATOM 820 O O . PHE A 1 105 ? -30.002 -1.607 0.970 1.00 84.19 105 PHE A O 1
ATOM 827 N N . MET A 1 106 ? -28.361 -1.092 2.403 1.00 79.50 106 MET A N 1
ATOM 828 C CA . MET A 1 106 ? -27.717 -0.069 1.576 1.00 79.50 106 MET A CA 1
ATOM 829 C C . MET A 1 106 ? -26.498 -0.601 0.783 1.00 79.50 106 MET A C 1
ATOM 831 O O . MET A 1 106 ? -25.800 0.227 0.197 1.00 79.50 106 MET A O 1
ATOM 835 N N . HIS A 1 107 ? -26.203 -1.916 0.821 1.00 79.12 107 HIS A N 1
ATOM 836 C CA . HIS A 1 107 ? -25.109 -2.586 0.079 1.00 79.12 107 HIS A CA 1
ATOM 837 C C . HIS A 1 107 ? -25.529 -3.116 -1.280 1.00 79.12 107 HIS A C 1
ATOM 839 O O . HIS A 1 107 ? -26.649 -3.663 -1.367 1.00 79.12 107 HIS A O 1
#

Radius of gyration: 35.27 Å; chains: 1; bounding box: 80×70×79 Å

Sequence (107 aa):
MPPTTSIPRFLLPQRGSIWRIRLSTPSSTVLTVRHASKVPKPKSPAKQPPKQFVLEKPTKFVPPSHGARLRKEAPRYPGPQLSEEEAAAQKAKKYPNMMPPDGTFMH

pLDDT: mean 73.32, std 12.24, range [48.53, 93.88]